Protein AF-A0A2S0HXR2-F1 (afdb_monomer_lite)

Radius of gyration: 31.87 Å; chains: 1; bounding box: 68×39×79 Å

Sequence (126 aa):
MEEQFKKEDRILKKLISEAGTEKLGSNFNMKLMEQIEQRASERIQYQPLISKKGWVLLSIIFILPTLLYFTIPVELNGLPFDLPWKSLGQMLPEFKISKVFMYGTIFLALFFLQIPLLKKYVEAKY

Structure (mmCIF, N/CA/C/O backbone):
data_AF-A0A2S0HXR2-F1
#
_entry.id   AF-A0A2S0HXR2-F1
#
loop_
_atom_site.group_PDB
_atom_site.id
_atom_site.type_symbol
_atom_site.label_atom_id
_atom_site.label_alt_id
_atom_site.label_comp_id
_atom_site.label_asym_id
_atom_site.label_entity_id
_atom_site.label_seq_id
_atom_site.pdbx_PDB_ins_code
_atom_site.Cartn_x
_atom_site.Cartn_y
_atom_site.Cartn_z
_atom_site.occupancy
_atom_site.B_iso_or_equiv
_atom_site.auth_seq_id
_atom_site.auth_comp_id
_atom_site.auth_asym_id
_atom_site.auth_atom_id
_atom_site.pdbx_PDB_model_num
ATOM 1 N N . MET A 1 1 ? -18.950 -29.807 39.705 1.00 57.66 1 MET A N 1
ATOM 2 C CA . MET A 1 1 ? -19.025 -28.468 39.079 1.00 57.66 1 MET A CA 1
ATOM 3 C C . MET A 1 1 ? -20.466 -27.970 38.943 1.00 57.66 1 MET A C 1
ATOM 5 O O . MET A 1 1 ? -20.697 -26.830 39.299 1.00 57.66 1 MET A O 1
ATOM 9 N N . GLU A 1 2 ? -21.454 -28.790 38.562 1.00 63.81 2 GLU A N 1
ATOM 10 C CA . GLU A 1 2 ? -22.879 -28.376 38.458 1.00 63.81 2 GLU A CA 1
ATOM 11 C C . GLU A 1 2 ? -23.532 -27.834 39.745 1.00 63.81 2 GLU A C 1
ATOM 13 O O . GLU A 1 2 ? -24.374 -26.942 39.689 1.00 63.81 2 GLU A O 1
ATOM 18 N N . GLU A 1 3 ? -23.150 -28.352 40.913 1.00 68.06 3 GLU A N 1
ATOM 19 C CA . GLU A 1 3 ? -23.721 -27.944 42.208 1.00 68.06 3 GLU A CA 1
ATOM 20 C C . GLU A 1 3 ? -23.394 -26.487 42.589 1.00 68.06 3 GLU A C 1
ATOM 22 O O . GLU A 1 3 ? -24.166 -25.845 43.300 1.00 68.06 3 GLU A O 1
ATOM 27 N N . GLN A 1 4 ? -22.259 -25.955 42.122 1.00 67.56 4 GLN A N 1
ATOM 28 C CA . GLN A 1 4 ? -21.845 -24.573 42.394 1.00 67.56 4 GLN A CA 1
ATOM 29 C C . GLN A 1 4 ? -22.633 -23.589 41.526 1.00 67.56 4 GLN A C 1
ATOM 31 O O . GLN A 1 4 ? -23.251 -22.677 42.073 1.00 67.56 4 GLN A O 1
ATOM 36 N N . PHE A 1 5 ? -22.765 -23.889 40.229 1.00 68.94 5 PHE A N 1
ATOM 37 C CA . PHE A 1 5 ? -23.603 -23.120 39.306 1.00 68.94 5 PHE A CA 1
ATOM 38 C C . PHE A 1 5 ? -25.046 -22.996 39.803 1.00 68.94 5 PHE A C 1
ATOM 40 O O . PHE A 1 5 ? -25.607 -21.906 39.818 1.00 68.94 5 PHE A O 1
ATOM 47 N N . LYS A 1 6 ? -25.644 -24.087 40.304 1.00 75.00 6 LYS A N 1
ATOM 48 C CA . LYS A 1 6 ? -27.014 -24.055 40.850 1.00 75.00 6 LYS A CA 1
ATOM 49 C C . LYS A 1 6 ? -27.160 -23.155 42.080 1.00 75.00 6 LYS A C 1
ATOM 51 O O . LYS A 1 6 ? -28.250 -22.634 42.321 1.00 75.00 6 LYS A O 1
ATOM 56 N N . LYS A 1 7 ? -26.110 -23.000 42.892 1.00 77.19 7 LYS A N 1
ATOM 57 C CA . LYS A 1 7 ? -26.130 -22.109 44.063 1.00 77.19 7 LYS A CA 1
ATOM 58 C C . LYS A 1 7 ? -26.016 -20.651 43.642 1.00 77.19 7 LYS A C 1
ATOM 60 O O . LYS A 1 7 ? -26.785 -19.832 44.136 1.00 77.19 7 LYS A O 1
ATOM 65 N N . GLU A 1 8 ? -25.122 -20.349 42.711 1.00 79.19 8 GLU A N 1
ATOM 66 C CA . GLU A 1 8 ? -24.944 -19.005 42.153 1.00 79.19 8 GLU A CA 1
ATOM 67 C C . GLU A 1 8 ? -26.218 -18.526 41.454 1.00 79.19 8 GLU A C 1
ATOM 69 O O . GLU A 1 8 ? -26.687 -17.420 41.712 1.00 79.19 8 GLU A O 1
ATOM 74 N N . ASP A 1 9 ? -26.852 -19.402 40.678 1.00 80.38 9 ASP A N 1
ATOM 75 C CA . ASP A 1 9 ? -28.080 -19.108 39.940 1.00 80.38 9 ASP A CA 1
ATOM 76 C C . ASP A 1 9 ? -29.269 -18.833 40.882 1.00 80.38 9 ASP A C 1
ATOM 78 O O . ASP A 1 9 ? -30.074 -17.926 40.669 1.00 80.38 9 ASP A O 1
ATOM 82 N N . ARG A 1 10 ? -29.342 -19.545 42.017 1.00 82.75 10 ARG A N 1
ATOM 83 C CA . ARG A 1 10 ? -30.333 -19.271 43.075 1.00 82.75 10 ARG A CA 1
ATOM 84 C C . ARG A 1 10 ? -30.100 -17.928 43.762 1.00 82.75 10 ARG A C 1
ATOM 86 O O . ARG A 1 10 ? -31.074 -17.251 44.090 1.00 82.75 10 ARG A O 1
ATOM 93 N N . ILE A 1 11 ? -28.842 -17.554 43.988 1.00 83.25 11 ILE A N 1
ATOM 94 C CA . ILE A 1 11 ? -28.475 -16.273 44.604 1.00 83.25 11 ILE A CA 1
ATOM 95 C C . ILE A 1 11 ? -28.809 -15.124 43.645 1.00 83.25 11 ILE A C 1
ATOM 97 O O . ILE A 1 11 ? -29.492 -14.186 44.047 1.00 83.25 11 ILE A O 1
ATOM 101 N N . LEU A 1 12 ? -28.434 -15.245 42.370 1.00 78.12 12 LEU A N 1
ATOM 102 C CA . LEU A 1 12 ? -28.790 -14.312 41.296 1.00 78.12 12 LEU A CA 1
ATOM 103 C C . LEU A 1 12 ? -30.302 -14.121 41.189 1.00 78.12 12 LEU A C 1
ATOM 105 O O . LEU A 1 12 ? -30.791 -12.993 41.207 1.00 78.12 12 LEU A O 1
ATOM 109 N N . LYS A 1 13 ? -31.062 -15.217 41.155 1.00 78.88 13 LYS A N 1
ATOM 110 C CA . LYS A 1 13 ? -32.523 -15.163 41.057 1.00 78.88 13 LYS A CA 1
ATOM 111 C C . LYS A 1 13 ? -33.162 -14.476 42.265 1.00 78.88 13 LYS A C 1
ATOM 113 O O . LYS A 1 13 ? -34.141 -13.752 42.097 1.00 78.88 13 LYS A O 1
ATOM 118 N N . LYS A 1 14 ? -32.598 -14.671 43.463 1.00 79.06 14 LYS A N 1
ATOM 119 C CA . LYS A 1 14 ? -33.062 -14.017 44.691 1.00 79.06 14 LYS A CA 1
ATOM 120 C C . LYS A 1 14 ? -32.760 -12.517 44.679 1.00 79.06 14 LYS A C 1
ATOM 122 O O . LYS A 1 14 ? -33.666 -11.734 44.939 1.00 79.06 14 LYS A O 1
ATOM 127 N N . LEU A 1 15 ? -31.550 -12.128 44.276 1.00 77.31 15 LEU A N 1
ATOM 128 C CA . LEU A 1 15 ? -31.139 -10.727 44.139 1.00 77.31 15 LEU A CA 1
ATOM 129 C C . LEU A 1 15 ? -31.986 -9.976 43.103 1.00 77.31 15 LEU A C 1
ATOM 131 O O . LEU A 1 15 ? -32.428 -8.864 43.367 1.00 77.31 15 LEU A O 1
ATOM 135 N N . ILE A 1 16 ? -32.280 -10.602 41.960 1.00 74.31 16 ILE A N 1
ATOM 136 C CA . ILE A 1 16 ? -33.157 -10.030 40.925 1.00 74.31 16 ILE A CA 1
ATOM 137 C C . ILE A 1 16 ? -34.598 -9.891 41.442 1.00 74.31 16 ILE A C 1
ATOM 139 O O . ILE A 1 16 ? -35.274 -8.913 41.132 1.00 74.31 16 ILE A O 1
ATOM 143 N N . SER A 1 17 ? -35.074 -10.847 42.248 1.00 69.88 17 SER A N 1
ATOM 144 C CA . SER A 1 17 ? -36.414 -10.777 42.843 1.00 69.88 17 SER A CA 1
ATOM 145 C C . SER A 1 17 ? -36.533 -9.752 43.978 1.00 69.88 17 SER A C 1
ATOM 147 O O . SER A 1 17 ? -37.581 -9.127 44.106 1.00 69.88 17 SER A O 1
ATOM 149 N N . GLU A 1 18 ? -35.473 -9.556 44.772 1.00 69.56 18 GLU A N 1
ATOM 150 C CA . GLU A 1 18 ? -35.407 -8.571 45.866 1.00 69.56 18 GLU A CA 1
ATOM 151 C C . GLU A 1 18 ? -35.196 -7.146 45.351 1.00 69.56 18 GLU A C 1
ATOM 153 O O . GLU A 1 18 ? -35.731 -6.209 45.937 1.00 69.56 18 GLU A O 1
ATOM 158 N N . ALA A 1 19 ? -34.479 -6.974 44.235 1.00 65.62 19 ALA A N 1
ATOM 159 C CA . ALA A 1 19 ? -34.311 -5.673 43.592 1.00 65.62 19 ALA A CA 1
ATOM 160 C C . ALA A 1 19 ? -35.643 -5.092 43.086 1.00 65.62 19 ALA A C 1
ATOM 162 O O . ALA A 1 19 ? -35.760 -3.879 42.928 1.00 65.62 19 ALA A O 1
ATOM 163 N N . GLY A 1 20 ? -36.653 -5.945 42.865 1.00 58.78 20 GLY A N 1
ATOM 164 C CA . GLY A 1 20 ? -37.908 -5.559 42.237 1.00 58.78 20 GLY A CA 1
ATOM 165 C C . GLY A 1 20 ? -37.690 -5.063 40.805 1.00 58.78 20 GLY A C 1
ATOM 166 O O . GLY A 1 20 ? -36.624 -4.600 40.408 1.00 58.78 20 GLY A O 1
ATOM 167 N N . THR A 1 21 ? -38.720 -5.142 39.970 1.00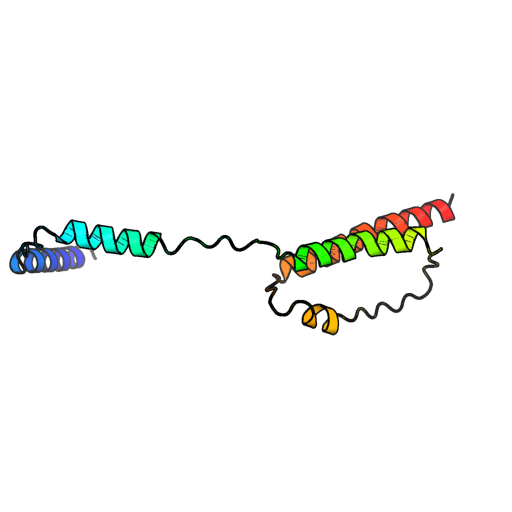 60.84 21 THR A N 1
ATOM 168 C CA . THR A 1 21 ? -38.713 -4.360 38.733 1.00 60.84 21 THR A CA 1
ATOM 169 C C . THR A 1 21 ? -38.871 -2.902 39.131 1.00 60.84 21 THR A C 1
ATOM 171 O O . THR A 1 21 ? -40.003 -2.440 39.315 1.00 60.84 21 THR A O 1
ATOM 174 N N . GLU A 1 22 ? -37.761 -2.176 39.294 1.00 57.28 22 GLU A N 1
ATOM 175 C CA . GLU A 1 22 ? -37.807 -0.720 39.225 1.00 57.28 22 GLU A CA 1
ATOM 176 C C . GLU A 1 22 ? -38.625 -0.382 37.980 1.00 57.28 22 GLU A C 1
ATOM 178 O O . GLU A 1 22 ? -38.321 -0.842 36.875 1.00 57.28 22 GLU A O 1
ATOM 183 N N . LYS A 1 23 ? -39.745 0.324 38.174 1.00 56.88 23 LYS A N 1
ATOM 184 C CA . LYS A 1 23 ? -40.577 0.792 37.069 1.00 56.88 23 LYS A CA 1
ATOM 185 C C . LYS A 1 23 ? -39.724 1.764 36.272 1.00 56.88 23 LYS A C 1
ATOM 187 O O . LYS A 1 23 ? -39.707 2.961 36.551 1.00 56.88 23 LYS A O 1
ATOM 192 N N . LEU A 1 24 ? -39.004 1.225 35.295 1.00 61.69 24 LEU A N 1
ATOM 193 C CA . LEU A 1 24 ? -38.342 1.974 34.248 1.00 61.69 24 LEU A CA 1
ATOM 194 C C . LEU A 1 24 ? -39.387 2.952 33.723 1.00 61.69 24 LEU A C 1
ATOM 196 O O . LEU A 1 24 ? -40.459 2.543 33.272 1.00 61.69 24 LEU A O 1
ATOM 200 N N . GLY A 1 25 ? -39.128 4.247 33.923 1.00 69.44 25 GLY A N 1
ATOM 201 C CA . GLY A 1 25 ? -40.097 5.285 33.594 1.00 69.44 25 GLY A CA 1
ATOM 202 C C . GLY A 1 25 ? -40.568 5.123 32.150 1.00 69.44 25 GLY A C 1
ATOM 203 O O . GLY A 1 25 ? -39.806 4.658 31.305 1.00 69.44 25 GLY A O 1
ATOM 204 N N . SER A 1 26 ? -41.802 5.538 31.851 1.00 69.94 26 SER A N 1
ATOM 205 C CA . SER A 1 26 ? -42.448 5.387 30.530 1.00 69.94 26 SER A CA 1
ATOM 206 C C . SER A 1 26 ? -41.578 5.808 29.329 1.00 69.94 26 SER A C 1
ATOM 208 O O . SER A 1 26 ? -41.819 5.376 28.207 1.00 69.94 26 SER A O 1
ATOM 210 N N . ASN A 1 27 ? -40.556 6.634 29.566 1.00 72.44 27 ASN A N 1
ATOM 211 C CA . ASN A 1 27 ? -39.657 7.202 28.566 1.00 72.44 27 ASN A CA 1
ATOM 212 C C . ASN A 1 27 ? -38.305 6.474 28.449 1.00 72.44 27 ASN A C 1
ATOM 214 O O . ASN A 1 27 ? -37.426 6.947 27.734 1.00 72.44 27 ASN A O 1
ATOM 218 N N . PHE A 1 28 ? -38.096 5.355 29.149 1.00 76.56 28 PHE A N 1
ATOM 219 C CA . PHE A 1 28 ? -36.832 4.613 29.119 1.00 76.56 28 PHE A CA 1
ATOM 220 C C . PHE A 1 28 ? -36.514 4.087 27.720 1.00 76.56 28 PHE A C 1
ATOM 222 O O . PHE A 1 28 ? -35.429 4.342 27.213 1.00 76.56 28 PHE A O 1
ATOM 229 N N . ASN A 1 29 ? -37.486 3.442 27.068 1.00 80.50 29 ASN A N 1
ATOM 230 C CA . ASN A 1 29 ? -37.320 2.936 25.704 1.00 80.50 29 ASN A CA 1
ATOM 231 C C . ASN A 1 29 ? -37.029 4.067 24.710 1.00 80.50 29 ASN A C 1
ATOM 233 O O . ASN A 1 29 ? -36.188 3.908 23.836 1.00 80.50 29 ASN A O 1
ATOM 237 N N . MET A 1 30 ? -37.671 5.226 24.889 1.00 80.38 30 MET A N 1
ATOM 238 C CA . MET A 1 30 ? -37.428 6.406 24.057 1.00 80.38 30 MET A CA 1
ATOM 239 C C . MET A 1 30 ? -35.998 6.933 24.234 1.00 80.38 30 MET A C 1
ATOM 241 O O . MET A 1 30 ? -35.303 7.131 23.246 1.00 80.38 30 MET A O 1
ATOM 245 N N . LYS A 1 31 ? -35.522 7.066 25.480 1.00 81.56 31 LYS A N 1
ATOM 246 C CA . LYS A 1 31 ? -34.139 7.482 25.777 1.00 81.56 31 LYS A CA 1
ATOM 247 C C . LYS A 1 31 ? -33.099 6.478 25.279 1.00 81.56 31 LYS A C 1
ATOM 249 O O . LYS A 1 31 ? -32.036 6.880 24.820 1.00 81.56 31 LYS A O 1
ATOM 254 N N . LEU A 1 32 ? -33.397 5.183 25.367 1.00 83.06 32 LEU A N 1
ATOM 255 C CA . LEU A 1 32 ? -32.538 4.124 24.840 1.00 83.06 32 LEU A CA 1
ATOM 256 C C . LEU A 1 32 ? -32.443 4.200 23.322 1.00 83.06 32 LEU A C 1
ATOM 258 O O . LEU A 1 32 ? -31.341 4.154 22.786 1.00 83.06 32 LEU A O 1
ATOM 262 N N . MET A 1 33 ? -33.579 4.350 22.642 1.00 82.19 33 MET A N 1
ATOM 263 C CA . MET A 1 33 ? -33.604 4.439 21.188 1.00 82.19 33 MET A CA 1
ATOM 264 C C . MET A 1 33 ? -32.888 5.700 20.699 1.00 82.19 33 MET A C 1
ATOM 266 O O . MET A 1 33 ? -32.086 5.615 19.778 1.00 82.19 33 MET A O 1
ATOM 270 N N . GLU A 1 34 ? -33.071 6.830 21.386 1.00 82.69 34 GLU A N 1
ATOM 271 C CA . GLU A 1 34 ? -32.365 8.083 21.106 1.00 82.69 34 GLU A CA 1
ATOM 272 C C . GLU A 1 34 ? -30.842 7.937 21.283 1.00 82.69 34 GLU A C 1
ATOM 274 O O . GLU A 1 34 ? -30.070 8.361 20.426 1.00 82.69 34 GLU A O 1
ATOM 279 N N . GLN A 1 35 ? -30.384 7.267 22.346 1.00 81.31 35 GLN A N 1
ATOM 280 C CA . GLN A 1 35 ? -28.957 6.989 22.552 1.00 81.31 35 GLN A CA 1
ATOM 281 C C . GLN A 1 35 ? -28.384 6.008 21.523 1.00 81.31 35 GLN A C 1
ATOM 283 O O . GLN A 1 35 ? -27.235 6.161 21.098 1.00 81.31 35 GLN A O 1
ATOM 288 N N . ILE A 1 36 ? -29.158 4.998 21.123 1.00 80.75 36 ILE A N 1
ATOM 289 C CA . ILE A 1 36 ? -28.758 4.037 20.091 1.00 80.75 36 ILE A CA 1
ATOM 290 C C . ILE A 1 36 ? -28.663 4.737 18.736 1.00 80.75 36 ILE A C 1
ATOM 292 O O . ILE A 1 36 ? -27.697 4.514 18.016 1.00 80.75 36 ILE A O 1
ATOM 296 N N . GLU A 1 37 ? -29.608 5.610 18.399 1.00 78.75 37 GLU A N 1
ATOM 297 C CA . GLU A 1 37 ? -29.646 6.332 17.126 1.00 78.75 37 GLU A CA 1
ATOM 298 C C . GLU A 1 37 ? -28.549 7.404 17.032 1.00 78.75 37 GLU A C 1
ATOM 300 O O . GLU A 1 37 ? -27.909 7.549 15.987 1.00 78.75 37 GLU A O 1
ATOM 305 N N . GLN A 1 38 ? -28.239 8.083 18.142 1.00 74.38 38 GLN A N 1
ATOM 306 C CA . GLN A 1 38 ? -27.086 8.985 18.240 1.00 74.38 38 GLN A CA 1
ATOM 307 C C . GLN A 1 38 ? -25.757 8.240 18.051 1.00 74.38 38 GLN A C 1
ATOM 309 O O . GLN A 1 38 ? -24.880 8.736 17.345 1.00 74.38 38 GLN A O 1
ATOM 314 N N . ARG A 1 39 ? -25.615 7.028 18.606 1.00 69.00 39 ARG A N 1
ATOM 315 C CA . ARG A 1 39 ? -24.425 6.184 18.392 1.00 69.00 39 ARG A CA 1
ATOM 316 C C . ARG A 1 39 ? -24.387 5.530 17.013 1.00 69.00 39 ARG A C 1
ATOM 318 O O . ARG A 1 39 ? -23.314 5.389 16.445 1.00 69.00 39 ARG A O 1
ATOM 325 N N . ALA A 1 40 ? -25.530 5.159 16.442 1.00 64.69 40 ALA A N 1
ATOM 326 C CA . ALA A 1 40 ? -25.616 4.626 15.082 1.00 64.69 40 ALA A CA 1
ATOM 327 C C . ALA A 1 40 ? -25.330 5.706 14.022 1.00 64.69 40 ALA A C 1
ATOM 329 O O . ALA A 1 40 ? -24.864 5.399 12.924 1.00 64.69 40 ALA A O 1
ATOM 330 N N . SER A 1 41 ? -25.570 6.975 14.369 1.00 58.97 41 SER A N 1
ATOM 331 C CA . SER A 1 41 ? -25.215 8.146 13.563 1.00 58.97 41 SER A CA 1
ATOM 332 C C . SER A 1 41 ? -23.729 8.496 13.597 1.00 58.97 41 SER A C 1
ATOM 334 O O . SER A 1 41 ? -23.305 9.322 12.781 1.00 58.97 41 SER A O 1
ATOM 336 N N . GLU A 1 42 ? -22.913 7.843 14.438 1.00 60.19 42 GLU A N 1
ATOM 337 C CA . GLU A 1 42 ? -21.469 7.733 14.204 1.00 60.19 42 GLU A CA 1
ATOM 338 C C . GLU A 1 42 ? -21.270 6.876 12.950 1.00 60.19 42 GLU A C 1
ATOM 340 O O . GLU A 1 42 ? -20.962 5.685 12.985 1.00 60.19 42 GLU A O 1
ATOM 345 N N . ARG A 1 43 ? -21.556 7.503 11.803 1.00 58.31 43 ARG A N 1
ATOM 346 C CA . ARG A 1 43 ? -21.459 6.931 10.471 1.00 58.31 43 ARG A CA 1
ATOM 347 C C . ARG A 1 43 ? -20.134 6.207 10.384 1.00 58.31 43 ARG A C 1
ATOM 349 O O . ARG A 1 43 ? -19.087 6.824 10.577 1.00 58.31 43 ARG A O 1
ATOM 356 N N . ILE A 1 44 ? -20.202 4.936 10.008 1.00 62.69 44 ILE A N 1
ATOM 357 C CA . ILE A 1 44 ? -19.078 4.180 9.470 1.00 62.69 44 ILE A CA 1
ATOM 358 C C . ILE A 1 44 ? -18.488 5.045 8.352 1.00 62.69 44 ILE A C 1
ATOM 360 O O . ILE A 1 44 ? -19.018 5.102 7.240 1.00 62.69 44 ILE A O 1
ATOM 364 N N . GLN A 1 45 ? -17.453 5.821 8.673 1.00 67.88 45 GLN A N 1
ATOM 365 C CA . GLN A 1 45 ? -16.815 6.674 7.692 1.00 67.88 45 GLN A CA 1
ATOM 366 C C . GLN A 1 45 ? -16.096 5.741 6.735 1.00 67.88 45 GLN A C 1
ATOM 368 O O . GLN A 1 45 ? -15.172 5.029 7.124 1.00 67.88 45 GLN A O 1
ATOM 373 N N . TYR A 1 46 ? -16.559 5.721 5.487 1.00 60.59 46 TYR A N 1
ATOM 374 C CA . TYR A 1 46 ? -15.905 4.976 4.428 1.00 60.59 46 TYR A CA 1
ATOM 375 C C . TYR A 1 46 ? -14.479 5.512 4.267 1.00 60.59 46 TYR A C 1
ATOM 377 O O . TYR A 1 46 ? -14.258 6.565 3.666 1.00 60.59 46 TYR A O 1
ATOM 385 N N . GLN A 1 47 ? -13.508 4.797 4.834 1.00 68.12 47 GLN A N 1
ATOM 386 C CA . GLN A 1 47 ? -12.103 5.034 4.556 1.00 68.12 47 GLN A CA 1
ATOM 387 C C . GLN A 1 47 ? -11.757 4.292 3.266 1.00 68.12 47 GLN A C 1
ATOM 389 O O . GLN A 1 47 ? -11.865 3.063 3.220 1.00 68.12 47 GLN A O 1
ATOM 394 N N . PRO A 1 48 ? -11.365 5.004 2.197 1.00 71.69 48 PRO A N 1
ATOM 395 C CA . PRO A 1 48 ? -10.956 4.344 0.972 1.00 71.69 48 PRO A CA 1
ATOM 396 C C . PRO A 1 48 ? -9.727 3.474 1.256 1.00 71.69 48 PRO A C 1
ATOM 398 O O . PRO A 1 48 ? -8.733 3.952 1.802 1.00 71.69 48 PRO A O 1
ATOM 401 N N . LEU A 1 49 ? -9.795 2.203 0.846 1.00 66.38 49 LEU A N 1
ATOM 402 C CA . LEU A 1 49 ? -8.743 1.201 1.064 1.00 66.38 49 LEU A CA 1
ATOM 403 C C . LEU A 1 49 ? -7.386 1.641 0.482 1.00 66.38 49 LEU A C 1
ATOM 405 O O . LEU A 1 49 ? -6.327 1.277 0.985 1.00 66.38 49 LEU A O 1
ATOM 409 N N . ILE A 1 50 ? -7.429 2.462 -0.571 1.00 70.56 50 ILE A N 1
ATOM 410 C CA . ILE A 1 50 ? -6.273 3.104 -1.191 1.00 70.56 50 ILE A CA 1
ATOM 411 C C . ILE A 1 50 ? -6.582 4.601 -1.286 1.00 70.56 50 ILE A C 1
ATOM 413 O O . ILE A 1 50 ? -7.565 5.002 -1.911 1.00 70.56 50 ILE A O 1
ATOM 417 N N . SER A 1 51 ? -5.747 5.446 -0.676 1.00 77.62 51 SER A N 1
ATOM 418 C CA . SER A 1 51 ? -5.895 6.897 -0.801 1.00 77.62 51 SER A CA 1
ATOM 419 C C . SER A 1 51 ? -5.647 7.339 -2.239 1.00 77.62 51 SER A C 1
ATOM 421 O O . SER A 1 51 ? -4.948 6.676 -3.005 1.00 77.62 51 SER A O 1
ATOM 423 N N . LYS A 1 52 ? -6.140 8.528 -2.597 1.00 75.44 52 LYS A N 1
ATOM 424 C CA . LYS A 1 52 ? -5.859 9.146 -3.903 1.00 75.44 52 LYS A CA 1
ATOM 425 C C . LYS A 1 52 ? -4.351 9.205 -4.212 1.00 75.44 52 LYS A C 1
ATOM 427 O O . LYS A 1 52 ? -3.957 9.020 -5.355 1.00 75.44 52 LYS A O 1
ATOM 432 N N . LYS A 1 53 ? -3.507 9.380 -3.184 1.00 76.94 53 LYS A N 1
ATOM 433 C CA . LYS A 1 53 ? -2.038 9.356 -3.299 1.00 76.94 53 LYS A CA 1
ATOM 434 C C . LYS A 1 53 ? -1.499 7.958 -3.640 1.00 76.94 53 LYS A C 1
ATOM 436 O O . LYS A 1 53 ? -0.595 7.843 -4.460 1.00 76.94 53 LYS A O 1
ATOM 441 N N . GLY A 1 54 ? -2.080 6.902 -3.066 1.00 78.50 54 GLY A N 1
ATOM 442 C CA . GLY A 1 54 ? -1.720 5.513 -3.375 1.00 78.50 54 GLY A CA 1
ATOM 443 C C . GLY A 1 54 ? -2.005 5.131 -4.830 1.00 78.50 54 GLY A C 1
ATOM 444 O O . GLY A 1 54 ? -1.191 4.461 -5.458 1.00 78.50 54 GLY A O 1
ATOM 445 N N . TRP A 1 55 ? -3.103 5.634 -5.400 1.00 83.31 55 TRP A N 1
ATOM 446 C CA . TRP A 1 55 ? -3.415 5.452 -6.823 1.00 83.31 55 TRP A CA 1
ATOM 447 C C . TRP A 1 55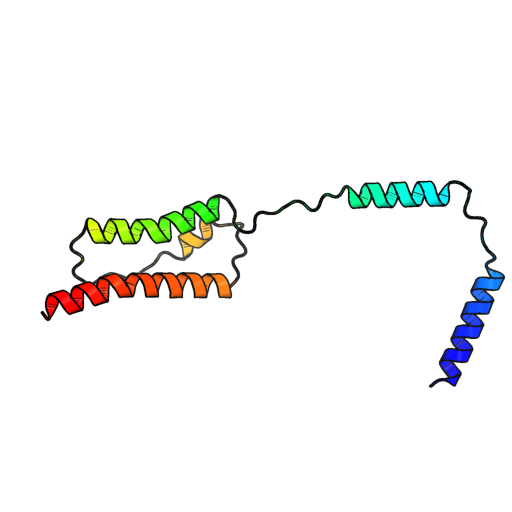 ? -2.408 6.137 -7.751 1.00 83.31 55 TRP A C 1
ATOM 449 O O . TRP A 1 55 ? -1.996 5.546 -8.747 1.00 83.31 55 TRP A O 1
ATOM 459 N N . VAL A 1 56 ? -1.969 7.352 -7.411 1.00 80.94 56 VAL A N 1
ATOM 460 C CA . VAL A 1 56 ? -0.930 8.061 -8.176 1.00 80.94 56 VAL A CA 1
ATOM 461 C C . VAL A 1 56 ? 0.394 7.295 -8.131 1.00 80.94 56 VAL A C 1
ATOM 463 O O . VAL A 1 56 ? 1.027 7.116 -9.168 1.00 80.94 56 VAL A O 1
ATOM 466 N N . LEU A 1 57 ? 0.784 6.780 -6.962 1.00 79.81 57 LEU A N 1
ATOM 467 C CA . LEU A 1 57 ? 2.008 5.991 -6.813 1.00 79.81 57 LEU A CA 1
ATOM 468 C C . LEU A 1 57 ? 1.963 4.685 -7.620 1.00 79.81 57 LEU A C 1
ATOM 470 O O . LEU A 1 57 ? 2.930 4.364 -8.307 1.00 79.81 57 LEU A O 1
ATOM 474 N N . LEU A 1 58 ? 0.842 3.955 -7.566 1.00 79.56 58 LEU A N 1
ATOM 475 C CA . LEU A 1 58 ? 0.636 2.754 -8.380 1.00 79.56 58 LEU A CA 1
ATOM 476 C C . LEU A 1 58 ? 0.773 3.083 -9.866 1.00 79.56 58 LEU A C 1
ATOM 478 O O . LEU A 1 58 ? 1.517 2.419 -10.579 1.00 79.56 58 LEU A O 1
ATOM 482 N N . SER A 1 59 ? 0.126 4.156 -10.316 1.00 80.19 59 SER A N 1
ATOM 483 C CA . SER A 1 59 ? 0.214 4.610 -11.703 1.00 80.19 59 SER A CA 1
ATOM 484 C C . SER A 1 59 ? 1.663 4.895 -12.121 1.00 80.19 59 SER A C 1
ATOM 486 O O . SER A 1 59 ? 2.117 4.412 -13.155 1.00 80.19 59 SER A O 1
ATOM 488 N N . ILE A 1 60 ? 2.437 5.583 -11.277 1.00 82.25 60 ILE A N 1
ATOM 489 C CA . ILE A 1 60 ? 3.858 5.866 -11.530 1.00 82.25 60 ILE A CA 1
ATOM 490 C C . ILE A 1 60 ? 4.678 4.572 -11.618 1.00 82.25 60 ILE A C 1
ATOM 492 O O . ILE A 1 60 ? 5.458 4.415 -12.553 1.00 82.25 60 ILE A O 1
ATOM 496 N N . ILE A 1 61 ? 4.480 3.624 -10.699 1.00 78.62 61 ILE A N 1
ATOM 497 C CA . ILE A 1 61 ? 5.211 2.345 -10.682 1.00 78.62 61 ILE A CA 1
ATOM 498 C C . ILE A 1 61 ? 4.975 1.526 -11.954 1.00 78.62 61 ILE A C 1
ATOM 500 O O . ILE A 1 61 ? 5.898 0.866 -12.417 1.00 78.62 61 ILE A O 1
ATOM 504 N N . PHE A 1 62 ? 3.774 1.565 -12.531 1.00 76.81 62 PHE A N 1
ATOM 505 C CA . PHE A 1 62 ? 3.458 0.786 -13.732 1.00 76.81 62 PHE A CA 1
ATOM 506 C C . PHE A 1 62 ? 3.777 1.525 -15.039 1.00 76.81 62 PHE A C 1
ATOM 508 O O . PHE A 1 62 ? 4.278 0.926 -15.992 1.00 76.81 62 PHE A O 1
ATOM 515 N N . ILE A 1 63 ? 3.510 2.829 -15.105 1.00 81.06 63 ILE A N 1
ATOM 516 C CA . ILE A 1 63 ? 3.653 3.607 -16.343 1.00 81.06 63 ILE A CA 1
ATOM 517 C C . ILE A 1 63 ? 5.114 3.973 -16.598 1.00 81.06 63 ILE A C 1
ATOM 519 O O . ILE A 1 63 ? 5.575 3.890 -17.735 1.00 81.06 63 ILE A O 1
ATOM 523 N N . LEU A 1 64 ? 5.860 4.349 -15.558 1.00 77.69 64 LEU A N 1
ATOM 524 C CA . LEU A 1 64 ? 7.210 4.894 -15.701 1.00 77.69 64 LEU A CA 1
ATOM 525 C C . LEU A 1 64 ? 8.218 3.872 -16.268 1.00 77.69 64 LEU A C 1
ATOM 527 O O . LEU A 1 64 ? 8.937 4.237 -17.196 1.00 77.69 64 LEU A O 1
ATOM 531 N N . PRO A 1 65 ? 8.234 2.589 -15.846 1.00 70.44 65 PRO A N 1
ATOM 532 C CA . PRO A 1 65 ? 9.099 1.576 -16.458 1.00 70.44 65 PRO A CA 1
ATOM 533 C C . PRO A 1 65 ? 8.695 1.252 -17.897 1.00 70.44 65 PRO A C 1
ATOM 535 O O . PRO A 1 65 ? 9.555 1.049 -18.751 1.00 70.44 65 PRO A O 1
ATOM 538 N N . THR A 1 66 ? 7.388 1.237 -18.175 1.00 71.62 66 THR A N 1
ATOM 539 C CA . THR A 1 66 ? 6.856 0.975 -19.518 1.00 71.62 66 THR A CA 1
ATOM 540 C C . THR A 1 66 ? 7.285 2.075 -20.487 1.00 71.62 66 THR A C 1
ATOM 542 O O . THR A 1 66 ? 7.769 1.790 -21.579 1.00 71.62 66 THR A O 1
ATOM 545 N N . LEU A 1 67 ? 7.187 3.339 -20.069 1.00 74.62 67 LEU A N 1
ATOM 546 C CA . LEU A 1 67 ? 7.620 4.485 -20.865 1.00 74.62 67 LEU A CA 1
ATOM 547 C C . LEU A 1 67 ? 9.144 4.492 -21.077 1.00 74.62 67 LEU A C 1
ATOM 549 O O . LEU A 1 67 ? 9.618 4.766 -22.180 1.00 74.62 67 LEU A O 1
ATOM 553 N N . LEU A 1 68 ? 9.911 4.142 -20.039 1.00 71.12 68 LEU A N 1
ATOM 554 C CA . LEU A 1 68 ? 11.372 4.060 -20.104 1.00 71.12 68 LEU A 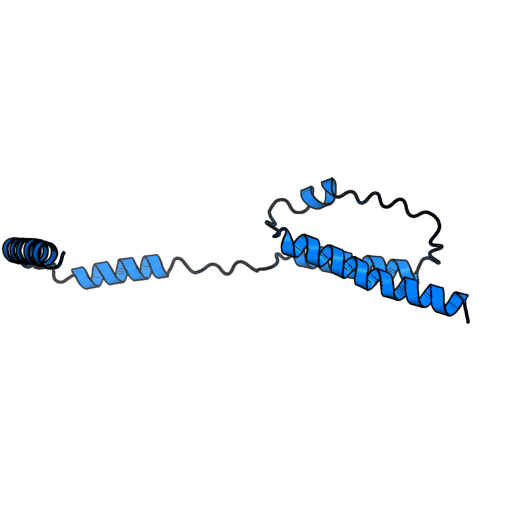CA 1
ATOM 555 C C . LEU A 1 68 ? 11.841 2.964 -21.076 1.00 71.12 68 LEU A C 1
ATOM 557 O O . LEU A 1 68 ? 12.794 3.169 -21.822 1.00 71.12 68 LEU A O 1
ATOM 561 N N . TYR A 1 69 ? 11.133 1.832 -21.121 1.00 67.12 69 TYR A N 1
ATOM 562 C CA . TYR A 1 69 ? 11.417 0.735 -22.049 1.00 67.12 69 TYR A CA 1
ATOM 563 C C . TYR A 1 69 ? 11.252 1.135 -23.523 1.00 67.12 69 TYR A C 1
ATOM 565 O O . TYR A 1 69 ? 12.037 0.699 -24.361 1.00 67.12 69 TYR A O 1
ATOM 573 N N . PHE A 1 70 ? 10.264 1.975 -23.849 1.00 67.31 70 PHE A N 1
ATOM 574 C CA . PHE A 1 70 ? 10.047 2.440 -25.225 1.00 67.31 70 PHE A CA 1
ATOM 575 C C . PHE A 1 70 ? 10.996 3.562 -25.657 1.00 67.31 70 PHE A C 1
ATOM 577 O O . PHE A 1 70 ? 11.225 3.736 -26.851 1.00 67.31 70 PHE A O 1
ATOM 584 N N . THR A 1 71 ? 11.522 4.339 -24.710 1.00 67.62 71 THR A N 1
ATOM 585 C CA . THR A 1 71 ? 12.312 5.546 -25.003 1.00 67.62 71 THR A CA 1
ATOM 586 C C . THR A 1 71 ? 13.820 5.328 -24.933 1.00 67.62 71 THR A C 1
ATOM 588 O O . THR A 1 71 ? 14.558 6.051 -25.600 1.00 67.62 71 THR A O 1
ATOM 591 N N . ILE A 1 72 ? 14.293 4.339 -24.169 1.00 63.97 72 ILE A N 1
ATOM 592 C CA . ILE A 1 72 ? 15.723 4.081 -23.985 1.00 63.97 72 ILE A CA 1
ATOM 593 C C . ILE A 1 72 ? 16.065 2.676 -24.502 1.00 63.97 72 ILE A C 1
ATOM 595 O O . ILE A 1 72 ? 15.489 1.694 -24.021 1.00 63.97 72 ILE A O 1
ATOM 599 N N . PRO A 1 73 ? 17.044 2.519 -25.415 1.00 59.41 73 PRO A N 1
ATOM 600 C CA . PRO A 1 73 ? 17.644 1.221 -25.688 1.00 59.41 73 PRO A CA 1
ATOM 601 C C . PRO A 1 73 ? 18.441 0.795 -24.447 1.00 59.41 73 PRO A C 1
ATOM 603 O O . PRO A 1 73 ? 19.624 1.077 -24.313 1.00 59.41 73 PRO A O 1
ATOM 606 N N . VAL A 1 74 ? 17.761 0.169 -23.482 1.00 57.12 74 VAL A N 1
ATOM 607 C CA . VAL A 1 74 ? 18.378 -0.288 -22.229 1.00 57.12 74 VAL A CA 1
ATOM 608 C C . VAL A 1 74 ? 19.394 -1.387 -22.541 1.00 57.12 74 VAL A C 1
ATOM 610 O O . VAL A 1 74 ? 19.014 -2.539 -22.768 1.00 57.12 74 VAL A O 1
ATOM 613 N N . GLU A 1 75 ? 20.676 -1.046 -22.566 1.00 54.81 75 GLU A N 1
ATOM 614 C CA . GLU A 1 75 ? 21.736 -2.023 -22.353 1.00 54.81 75 GLU A CA 1
ATOM 615 C C . GLU A 1 75 ? 21.776 -2.350 -20.859 1.00 54.81 75 GLU A C 1
ATOM 617 O O . GLU A 1 75 ? 21.879 -1.466 -20.011 1.00 54.81 75 GLU A O 1
ATOM 622 N N . LEU A 1 76 ? 21.634 -3.632 -20.524 1.00 54.38 76 LEU A N 1
ATOM 623 C CA . LEU A 1 76 ? 21.490 -4.111 -19.145 1.00 54.38 76 LEU A CA 1
ATOM 624 C C . LEU A 1 76 ? 22.781 -4.064 -18.313 1.00 54.38 76 LEU A C 1
ATOM 626 O O . LEU A 1 76 ? 22.814 -4.549 -17.181 1.00 54.38 76 L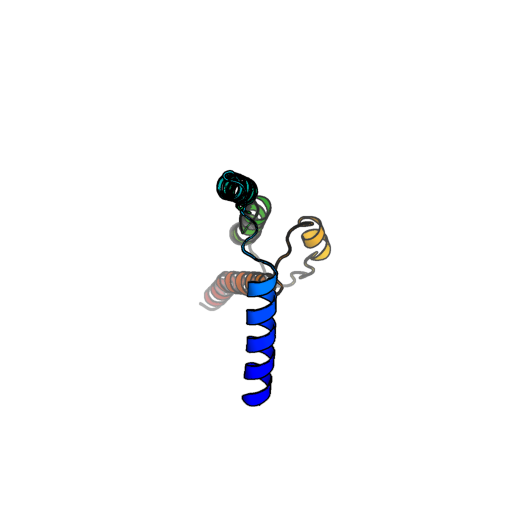EU A O 1
ATOM 630 N N . ASN A 1 77 ? 23.852 -3.512 -18.871 1.00 43.66 77 ASN A N 1
ATOM 631 C CA . ASN A 1 77 ? 25.182 -3.568 -18.294 1.00 43.66 77 ASN A CA 1
ATOM 632 C C . ASN A 1 77 ? 25.393 -2.377 -17.353 1.00 43.66 77 ASN A C 1
ATOM 634 O O . ASN A 1 77 ? 26.044 -1.400 -17.705 1.00 43.66 77 ASN A O 1
ATOM 638 N N . GLY A 1 78 ? 24.836 -2.470 -16.143 1.00 49.38 78 GLY A N 1
ATOM 639 C CA . GLY A 1 78 ? 25.224 -1.599 -15.029 1.00 49.38 78 GLY A CA 1
ATOM 640 C C . GLY A 1 78 ? 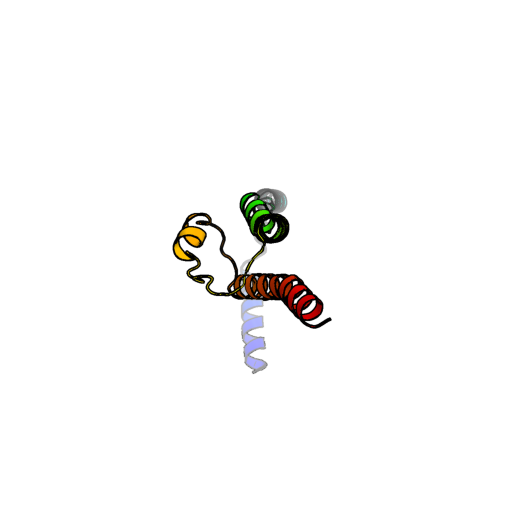24.152 -0.636 -14.533 1.00 49.38 78 GLY A C 1
ATOM 641 O O . GLY A 1 78 ? 24.432 0.543 -14.356 1.00 49.38 78 GLY A O 1
ATOM 642 N N . LEU A 1 79 ? 22.941 -1.123 -14.248 1.00 54.47 79 LEU A N 1
ATOM 643 C CA . LEU A 1 79 ? 22.008 -0.354 -13.422 1.00 54.47 79 LEU A CA 1
ATOM 644 C C . LEU A 1 79 ? 22.505 -0.346 -11.962 1.00 54.47 79 LEU A C 1
ATOM 646 O O . LEU A 1 79 ? 22.519 -1.410 -11.336 1.00 54.47 79 LEU A O 1
ATOM 650 N N . PRO A 1 80 ? 22.876 0.812 -11.380 1.00 50.72 80 PRO A N 1
ATOM 651 C CA . PRO A 1 80 ? 23.038 0.920 -9.940 1.00 50.72 80 PRO A CA 1
ATOM 652 C C . PRO A 1 80 ? 21.644 0.801 -9.321 1.00 50.72 80 PRO A C 1
ATOM 654 O O . PRO A 1 80 ? 20.834 1.725 -9.376 1.00 50.72 80 PRO A O 1
ATOM 657 N N . PHE A 1 81 ? 21.333 -0.373 -8.777 1.00 56.06 81 PHE A N 1
ATOM 658 C CA . PHE A 1 81 ? 20.044 -0.674 -8.152 1.00 56.06 81 PHE A CA 1
ATOM 659 C C . PHE A 1 81 ? 19.948 -0.057 -6.747 1.00 56.06 81 PHE A C 1
ATOM 661 O O . PHE A 1 81 ? 19.569 -0.723 -5.787 1.00 56.06 81 PHE A O 1
ATOM 668 N N . ASP A 1 82 ? 20.328 1.212 -6.610 1.00 56.19 82 ASP A N 1
ATOM 669 C CA . ASP A 1 82 ? 20.210 1.949 -5.357 1.00 56.19 82 ASP A CA 1
ATOM 670 C C . ASP A 1 82 ? 18.871 2.695 -5.361 1.00 56.19 82 ASP A C 1
ATOM 672 O O . ASP A 1 82 ? 18.751 3.860 -5.741 1.00 56.19 82 ASP A O 1
ATOM 676 N N . LEU A 1 83 ? 17.807 1.953 -5.049 1.00 60.69 83 LEU A N 1
ATOM 677 C CA . LEU A 1 83 ? 16.462 2.504 -4.920 1.00 60.69 83 LEU A CA 1
ATOM 678 C C . LEU A 1 83 ? 16.403 3.349 -3.637 1.00 60.69 83 LEU A C 1
ATOM 680 O O . LEU A 1 83 ? 16.581 2.791 -2.550 1.00 60.69 83 LEU A O 1
ATOM 684 N N . PRO A 1 84 ? 16.092 4.660 -3.705 1.00 60.81 84 PRO A N 1
ATOM 685 C CA . PRO A 1 84 ? 16.029 5.529 -2.533 1.00 60.8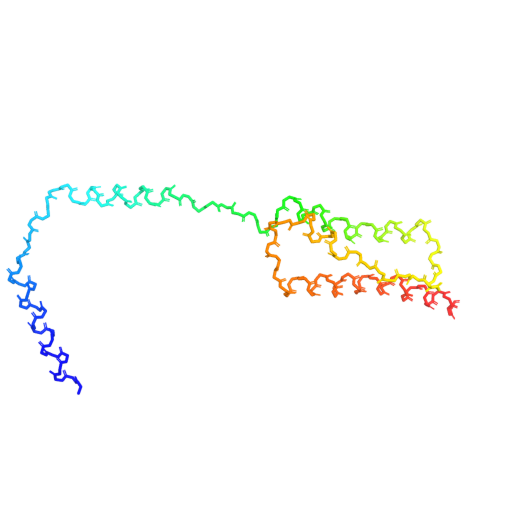1 84 PRO A CA 1
ATOM 686 C C . PRO A 1 84 ? 14.751 5.245 -1.725 1.00 60.81 84 PRO A C 1
ATOM 688 O O . PRO A 1 84 ? 13.797 6.019 -1.683 1.00 60.81 84 PRO A O 1
ATOM 691 N N . TRP A 1 85 ? 14.725 4.101 -1.045 1.00 57.41 85 TRP A N 1
ATOM 692 C CA . TRP A 1 85 ? 13.572 3.598 -0.295 1.00 57.41 85 TRP A CA 1
ATOM 693 C C . TRP A 1 85 ? 13.172 4.532 0.857 1.00 57.41 85 TRP A C 1
ATOM 695 O O . TRP A 1 85 ? 12.004 4.636 1.236 1.00 57.41 85 TRP A O 1
ATOM 705 N N . LYS A 1 86 ? 14.152 5.278 1.382 1.00 58.19 86 LYS A N 1
ATOM 706 C CA . LYS A 1 86 ? 13.980 6.229 2.483 1.00 58.19 86 LYS A CA 1
ATOM 707 C C . LYS A 1 86 ? 13.171 7.469 2.079 1.00 58.19 86 LYS A C 1
ATOM 709 O O . LYS A 1 86 ? 12.410 7.965 2.904 1.00 58.19 86 LYS A O 1
ATOM 714 N N . SER A 1 87 ? 13.287 7.947 0.836 1.00 59.19 87 SER A N 1
ATOM 715 C CA . SER A 1 87 ? 12.495 9.086 0.343 1.00 59.19 87 SER A CA 1
ATOM 716 C C . SER A 1 87 ? 11.082 8.663 -0.064 1.00 59.19 87 SER A C 1
ATOM 718 O O . SER A 1 87 ? 10.131 9.400 0.194 1.00 59.19 87 SER A O 1
ATOM 720 N N . LEU A 1 88 ? 10.914 7.442 -0.587 1.00 57.09 88 LEU A N 1
ATOM 721 C CA . LEU A 1 88 ? 9.596 6.886 -0.909 1.00 57.09 88 LEU A CA 1
ATOM 722 C C . LEU A 1 88 ? 8.711 6.756 0.345 1.00 57.09 88 LEU A C 1
ATOM 724 O O . LEU A 1 88 ? 7.532 7.106 0.317 1.00 57.09 88 LEU A O 1
ATOM 728 N N . GLY A 1 89 ? 9.296 6.323 1.469 1.00 58.41 89 GLY A N 1
ATOM 729 C CA . GLY A 1 89 ? 8.603 6.243 2.760 1.00 58.41 89 GLY A CA 1
ATOM 730 C C . GLY A 1 89 ? 8.213 7.607 3.345 1.00 58.41 89 GLY A C 1
ATOM 731 O O . GLY A 1 89 ? 7.179 7.718 3.998 1.00 58.41 89 GLY A O 1
ATOM 732 N N . GLN A 1 90 ? 8.990 8.661 3.072 1.00 61.94 90 GLN A N 1
ATOM 733 C CA . GLN A 1 90 ? 8.696 10.028 3.530 1.00 61.94 90 GLN A CA 1
ATOM 734 C C . GLN A 1 90 ? 7.581 10.708 2.720 1.00 61.94 90 GLN A C 1
ATOM 736 O O . GLN A 1 90 ? 6.877 11.560 3.258 1.00 61.94 90 GLN A O 1
ATOM 741 N N . MET A 1 91 ? 7.370 10.316 1.457 1.00 58.84 91 MET A N 1
ATOM 742 C CA . MET A 1 91 ? 6.258 10.817 0.632 1.00 58.84 91 MET A CA 1
ATOM 743 C C . MET A 1 91 ? 4.896 10.191 0.997 1.00 58.84 91 MET A C 1
ATOM 745 O O . MET A 1 91 ? 3.853 10.701 0.581 1.00 58.84 91 MET A O 1
ATOM 749 N N . LEU A 1 92 ? 4.882 9.115 1.797 1.00 60.06 92 LEU A N 1
ATOM 750 C CA . LEU A 1 92 ? 3.684 8.358 2.193 1.00 60.06 92 LEU A CA 1
ATOM 751 C C . LEU A 1 92 ? 3.504 8.294 3.729 1.00 60.06 92 LEU A C 1
ATOM 753 O O . LEU A 1 92 ? 3.323 7.204 4.272 1.00 60.06 92 LEU A O 1
ATOM 757 N N . PRO A 1 93 ? 3.516 9.432 4.452 1.00 55.06 93 PRO A N 1
ATOM 758 C CA . PRO A 1 93 ? 3.620 9.457 5.916 1.00 55.06 93 PRO A CA 1
ATOM 759 C C . PRO A 1 93 ? 2.431 8.830 6.670 1.00 55.06 93 PRO A C 1
ATOM 761 O O . PRO A 1 93 ? 2.554 8.527 7.851 1.00 55.06 93 PRO A O 1
ATOM 764 N N . GLU A 1 94 ? 1.294 8.590 6.009 1.00 56.16 94 GLU A N 1
ATOM 765 C CA . GLU A 1 94 ? 0.074 8.058 6.643 1.00 56.16 94 GLU A CA 1
ATOM 766 C C . GLU A 1 94 ? -0.350 6.675 6.127 1.00 56.16 94 GLU A C 1
ATOM 768 O O . GLU A 1 94 ? -1.340 6.110 6.595 1.00 56.16 94 GLU A O 1
ATOM 773 N N . PHE A 1 95 ? 0.376 6.094 5.167 1.00 58.19 95 PHE A N 1
ATOM 774 C CA . PHE A 1 95 ? -0.007 4.802 4.602 1.00 58.19 95 PHE A CA 1
ATOM 775 C C . PHE A 1 95 ? 0.591 3.661 5.430 1.00 58.19 95 PHE A C 1
ATOM 777 O O . PHE A 1 95 ? 1.738 3.260 5.233 1.00 58.19 95 PHE A O 1
ATOM 784 N N . LYS A 1 96 ? -0.202 3.104 6.358 1.00 63.44 96 LYS A N 1
ATOM 785 C CA . LYS A 1 96 ? 0.102 1.825 7.027 1.00 63.44 96 LYS A CA 1
ATOM 786 C C . LYS A 1 96 ? -0.004 0.679 6.018 1.00 63.44 96 LYS A C 1
ATOM 788 O O . LYS A 1 96 ? -0.966 -0.084 6.009 1.00 63.44 96 LYS A O 1
ATOM 793 N N . ILE A 1 97 ? 0.979 0.577 5.133 1.00 64.88 97 ILE A N 1
ATOM 794 C CA . ILE A 1 97 ? 1.080 -0.512 4.168 1.00 64.88 97 ILE A CA 1
ATOM 795 C C . ILE A 1 97 ? 1.465 -1.780 4.927 1.00 64.88 97 ILE A C 1
ATOM 797 O O . ILE A 1 97 ? 2.447 -1.804 5.672 1.00 64.88 97 ILE A O 1
ATOM 801 N N . SER A 1 98 ? 0.685 -2.848 4.752 1.00 72.88 98 SER A N 1
ATOM 802 C CA . SER A 1 98 ? 1.047 -4.139 5.329 1.00 72.88 98 SER A CA 1
ATOM 803 C C . SER A 1 98 ? 2.342 -4.641 4.685 1.00 72.88 98 SER A C 1
ATOM 805 O O . SER A 1 98 ? 2.552 -4.496 3.479 1.00 72.88 98 SER A O 1
ATOM 807 N N . LYS A 1 99 ? 3.219 -5.267 5.481 1.00 72.00 99 LYS A N 1
ATOM 808 C CA . LYS A 1 99 ? 4.473 -5.849 4.970 1.00 72.00 99 LYS A CA 1
ATOM 809 C C . LYS A 1 99 ? 4.208 -6.797 3.793 1.00 72.00 99 LYS A C 1
ATOM 811 O O . LYS A 1 99 ? 4.943 -6.782 2.817 1.00 72.00 99 LYS A O 1
ATOM 816 N N . VAL A 1 100 ? 3.110 -7.552 3.856 1.00 78.94 100 VAL A N 1
ATOM 817 C CA . VAL A 1 100 ? 2.670 -8.466 2.793 1.00 78.94 100 VAL A CA 1
ATOM 818 C C . VAL A 1 100 ? 2.351 -7.719 1.495 1.00 78.94 100 VAL A C 1
ATOM 820 O O . VAL A 1 100 ? 2.826 -8.120 0.438 1.00 78.94 100 VAL A O 1
ATOM 823 N N . PHE A 1 101 ? 1.612 -6.608 1.560 1.00 77.56 101 PHE A N 1
ATOM 824 C CA . PHE A 1 101 ? 1.306 -5.792 0.379 1.00 77.56 101 PHE A CA 1
ATOM 825 C C . PHE A 1 101 ? 2.571 -5.185 -0.241 1.00 77.56 101 PHE A C 1
ATOM 827 O O . PHE A 1 101 ? 2.709 -5.142 -1.463 1.00 77.56 101 PHE A O 1
ATOM 834 N N . MET A 1 102 ? 3.524 -4.770 0.598 1.00 70.75 102 MET A N 1
ATOM 835 C CA . MET A 1 102 ? 4.818 -4.248 0.156 1.00 70.75 102 MET A CA 1
ATOM 836 C C . MET A 1 102 ? 5.629 -5.310 -0.597 1.00 70.75 102 MET A C 1
ATOM 838 O O . MET A 1 102 ? 6.032 -5.075 -1.735 1.00 70.75 102 MET A O 1
ATOM 842 N N . TYR A 1 103 ? 5.826 -6.490 0.002 1.00 76.31 103 TYR A N 1
ATOM 843 C CA . TYR A 1 103 ? 6.551 -7.583 -0.650 1.00 76.31 103 TYR A CA 1
ATOM 844 C C . TYR A 1 103 ? 5.845 -8.052 -1.925 1.00 76.31 103 TYR A C 1
ATOM 846 O O . TYR A 1 103 ? 6.507 -8.259 -2.938 1.00 76.31 103 TYR A O 1
ATOM 854 N N . GLY A 1 104 ? 4.511 -8.144 -1.906 1.00 82.50 104 GLY A N 1
ATOM 855 C CA . GLY A 1 104 ? 3.716 -8.509 -3.076 1.00 82.50 104 GLY A CA 1
ATOM 856 C C . GLY A 1 104 ? 3.873 -7.517 -4.227 1.00 82.50 104 GLY A C 1
ATOM 857 O O . GLY A 1 104 ? 4.084 -7.932 -5.361 1.00 82.50 104 GLY A O 1
ATOM 858 N N . THR A 1 105 ? 3.857 -6.213 -3.942 1.00 79.25 105 THR A N 1
ATOM 859 C CA . THR A 1 105 ? 4.012 -5.170 -4.972 1.00 79.25 105 THR A CA 1
ATOM 860 C C . THR A 1 105 ? 5.412 -5.182 -5.587 1.00 79.25 105 THR A C 1
ATOM 862 O O . THR A 1 105 ? 5.543 -5.078 -6.803 1.00 79.25 105 THR A O 1
ATOM 865 N N . ILE A 1 106 ? 6.460 -5.357 -4.775 1.00 78.50 106 ILE A N 1
ATOM 866 C CA . ILE A 1 106 ? 7.846 -5.449 -5.267 1.00 78.50 106 ILE A CA 1
ATOM 867 C C . ILE A 1 106 ? 8.031 -6.706 -6.124 1.00 78.50 106 ILE A C 1
ATOM 869 O O . ILE A 1 106 ? 8.597 -6.633 -7.213 1.00 78.50 106 ILE A O 1
ATOM 873 N N . PHE A 1 107 ? 7.525 -7.850 -5.657 1.00 83.00 107 PHE A N 1
ATOM 874 C CA . PHE A 1 107 ? 7.597 -9.106 -6.400 1.00 83.00 107 PHE A CA 1
ATOM 875 C C . PHE A 1 107 ? 6.857 -9.010 -7.739 1.00 83.00 107 PHE A C 1
ATOM 877 O O . PHE A 1 107 ? 7.376 -9.429 -8.773 1.00 83.00 107 PHE A O 1
ATOM 884 N N . LEU A 1 108 ? 5.677 -8.389 -7.738 1.00 82.88 108 LEU A N 1
ATOM 885 C CA . LEU A 1 108 ? 4.891 -8.157 -8.942 1.00 82.88 108 LEU A CA 1
ATOM 886 C C . LEU A 1 108 ? 5.618 -7.220 -9.921 1.00 82.88 108 LEU A C 1
ATOM 888 O O . LEU A 1 108 ? 5.681 -7.513 -11.112 1.00 82.88 108 LEU A O 1
ATOM 892 N N . ALA A 1 109 ? 6.215 -6.130 -9.433 1.00 78.50 109 ALA A N 1
ATOM 893 C CA . ALA A 1 109 ? 6.996 -5.211 -10.262 1.00 78.50 109 ALA A CA 1
ATOM 894 C C . ALA A 1 109 ? 8.207 -5.906 -10.912 1.00 78.50 109 ALA A C 1
ATOM 896 O O . ALA A 1 109 ? 8.472 -5.703 -12.097 1.00 78.50 109 ALA A O 1
ATOM 897 N N . LEU A 1 110 ? 8.903 -6.777 -10.172 1.00 79.69 110 LEU A N 1
ATOM 898 C CA . LEU A 1 110 ? 9.989 -7.599 -10.714 1.00 79.69 110 LEU A CA 1
ATOM 899 C C . LEU A 1 110 ? 9.491 -8.573 -11.788 1.00 79.69 110 LEU A C 1
ATOM 901 O O . LEU A 1 110 ? 10.156 -8.732 -12.808 1.00 79.69 110 LEU A O 1
ATOM 905 N N . PHE A 1 111 ? 8.319 -9.183 -11.600 1.00 80.12 111 PHE A N 1
ATOM 906 C CA . PHE A 1 111 ? 7.720 -10.067 -12.601 1.00 80.12 111 PHE A CA 1
ATOM 907 C C . PHE A 1 111 ? 7.423 -9.328 -13.913 1.00 80.12 111 PHE A C 1
ATOM 909 O O . PHE A 1 111 ? 7.757 -9.811 -14.993 1.00 80.12 111 PHE A O 1
ATOM 916 N N . PHE A 1 112 ? 6.881 -8.110 -13.837 1.00 78.25 112 PHE A N 1
ATOM 917 C CA . PHE A 1 112 ? 6.667 -7.285 -15.029 1.00 78.25 112 PHE A CA 1
ATOM 918 C C . PHE A 1 112 ? 7.971 -6.839 -15.690 1.00 78.25 112 PHE A C 1
ATOM 920 O O . PHE A 1 112 ? 8.016 -6.759 -16.914 1.00 78.25 112 PHE A O 1
ATOM 927 N N . LEU A 1 113 ? 9.036 -6.607 -14.919 1.00 79.06 113 LEU A N 1
ATOM 928 C CA . LEU A 1 113 ? 10.368 -6.308 -15.453 1.00 79.06 113 LEU A CA 1
ATOM 929 C C . LEU A 1 113 ? 10.998 -7.514 -16.174 1.00 79.06 113 LEU A C 1
ATOM 931 O O . LEU A 1 113 ? 11.764 -7.332 -17.118 1.00 79.06 113 LEU A O 1
ATOM 935 N N . GLN A 1 114 ? 10.667 -8.748 -15.783 1.00 78.62 114 GLN A N 1
ATOM 936 C CA . GLN A 1 114 ? 11.178 -9.955 -16.445 1.00 78.62 114 GLN A CA 1
ATOM 937 C C . GLN A 1 114 ? 10.661 -10.112 -17.882 1.00 78.62 114 GLN A C 1
ATOM 939 O O . GLN A 1 114 ? 11.393 -10.612 -18.733 1.00 78.62 114 GLN A O 1
ATOM 944 N N . ILE A 1 115 ? 9.445 -9.652 -18.188 1.00 80.62 115 ILE A N 1
ATOM 945 C CA . ILE A 1 115 ? 8.839 -9.759 -19.527 1.00 80.62 115 ILE A CA 1
ATOM 946 C C . ILE A 1 115 ? 9.680 -9.052 -20.617 1.00 80.62 115 ILE A C 1
ATOM 948 O O . ILE A 1 115 ? 10.051 -9.709 -21.594 1.00 80.62 115 ILE A O 1
ATOM 952 N N . PRO A 1 116 ? 10.042 -7.757 -20.491 1.00 76.25 116 PRO A N 1
ATOM 953 C CA . PRO A 1 116 ? 10.878 -7.077 -21.480 1.00 76.25 116 PRO A CA 1
ATOM 954 C C . PRO A 1 116 ? 12.313 -7.620 -21.534 1.00 76.25 116 PRO A C 1
ATOM 956 O O . PRO A 1 116 ? 12.918 -7.618 -22.606 1.00 76.25 116 PRO A O 1
ATOM 959 N N . LEU A 1 117 ? 12.854 -8.104 -20.409 1.00 75.75 117 LEU A N 1
ATOM 960 C CA . LEU A 1 117 ? 14.176 -8.739 -20.354 1.00 75.75 117 LEU A CA 1
ATOM 961 C C . LEU A 1 117 ? 14.216 -10.031 -21.159 1.00 75.75 117 LEU A C 1
ATOM 963 O O . LEU A 1 117 ? 15.118 -10.235 -21.972 1.00 75.75 117 LEU A O 1
ATOM 967 N N . LEU A 1 118 ? 13.215 -10.885 -20.955 1.00 79.81 118 LEU A N 1
ATOM 968 C CA . LEU A 1 118 ? 13.109 -12.153 -21.654 1.00 79.81 118 LEU A CA 1
ATOM 969 C C . LEU A 1 118 ? 12.885 -11.929 -23.150 1.00 79.81 118 LEU A C 1
ATOM 971 O O . LEU A 1 118 ? 13.524 -12.591 -23.964 1.00 79.81 118 LEU A O 1
ATOM 975 N N . LYS A 1 119 ? 12.059 -10.939 -23.513 1.00 77.19 119 LYS A N 1
ATOM 976 C CA . LYS A 1 119 ? 11.870 -10.529 -24.907 1.00 77.19 119 LYS A CA 1
ATOM 977 C C . LYS A 1 119 ? 13.198 -10.136 -25.566 1.00 77.19 119 LYS A C 1
ATOM 979 O O . LYS A 1 119 ? 13.526 -10.680 -26.615 1.00 77.19 119 LYS A O 1
ATOM 984 N N . LYS A 1 120 ? 13.989 -9.269 -24.922 1.00 76.31 120 LYS A N 1
ATOM 985 C CA . LYS A 1 120 ? 15.311 -8.864 -25.433 1.00 76.31 120 LYS A CA 1
ATOM 986 C C . LYS A 1 120 ? 16.289 -10.032 -25.544 1.00 76.31 120 LYS A C 1
ATOM 988 O O . LYS A 1 120 ? 17.051 -10.089 -26.498 1.00 76.31 120 LYS A O 1
ATOM 993 N N . TYR A 1 121 ? 16.278 -10.960 -24.589 1.00 80.50 121 TYR A N 1
ATOM 994 C CA . TYR A 1 121 ? 17.147 -12.137 -24.637 1.00 80.50 121 TYR A CA 1
ATOM 995 C C . TYR A 1 121 ? 16.792 -13.078 -25.798 1.00 80.50 121 TYR A C 1
ATOM 997 O O . TYR A 1 121 ? 17.687 -13.632 -26.432 1.00 80.50 121 TYR A O 1
ATOM 1005 N N . VAL A 1 122 ? 15.500 -13.249 -26.091 1.00 83.12 122 VAL A N 1
ATOM 1006 C CA . VAL A 1 122 ? 15.036 -14.067 -27.221 1.00 83.12 122 VAL A CA 1
ATOM 1007 C C . VAL A 1 122 ? 15.377 -13.403 -28.559 1.00 83.12 122 VAL A C 1
ATOM 1009 O O . VAL A 1 122 ? 15.946 -14.076 -29.410 1.00 83.12 122 VAL A O 1
ATOM 1012 N N . GLU A 1 123 ? 15.126 -12.097 -28.713 1.00 77.88 123 GLU A N 1
ATOM 1013 C CA . GLU A 1 123 ? 15.501 -11.314 -29.911 1.00 77.88 123 GLU A CA 1
ATOM 1014 C C . GLU A 1 123 ? 17.022 -11.201 -30.119 1.00 77.88 123 GLU A C 1
ATOM 1016 O O . GLU A 1 123 ? 17.480 -10.983 -31.229 1.00 77.88 123 GLU A O 1
ATOM 1021 N N . ALA A 1 124 ? 17.832 -11.331 -29.064 1.00 75.25 124 ALA A N 1
ATOM 1022 C CA . ALA A 1 124 ? 19.291 -11.344 -29.192 1.00 75.25 124 ALA A CA 1
ATOM 1023 C C . ALA A 1 124 ? 19.847 -12.711 -29.633 1.00 75.25 124 ALA A C 1
ATOM 1025 O O . ALA A 1 124 ? 21.014 -12.803 -30.015 1.00 75.25 124 ALA A O 1
ATOM 1026 N N . LYS A 1 125 ? 19.052 -13.783 -29.521 1.00 67.06 125 LYS A N 1
ATOM 1027 C CA . LYS A 1 125 ? 19.476 -15.166 -29.787 1.00 67.06 125 LYS A CA 1
ATOM 1028 C C . LYS A 1 125 ? 18.914 -15.735 -31.097 1.00 67.06 125 LYS A C 1
ATOM 1030 O O . LYS A 1 125 ? 19.464 -16.722 -31.584 1.00 67.06 125 LYS A O 1
ATOM 1035 N N . TYR A 1 126 ? 17.850 -15.141 -31.632 1.00 48.53 126 TYR A N 1
ATOM 1036 C CA . TYR A 1 126 ? 17.197 -15.474 -32.904 1.00 48.53 126 TYR A CA 1
ATOM 1037 C C . TYR A 1 126 ? 17.149 -14.243 -33.799 1.00 48.53 126 TYR A C 1
ATOM 1039 O O . TYR A 1 126 ? 17.380 -14.411 -35.016 1.00 48.53 126 TYR A O 1
#

Organism: NCBI:txid2094025

Foldseek 3Di:
DVVVVVVVVVVVVVVDVVVPPPPCPPCNVVVVVVVVVVVPVVPPPDDPPADPVNVVVVCCLPVVVVVCLVPDPDDPPDDPPPDPVVVVCVVCVPDPDDPVNVVVVVVVSVVVVVVVVVVVVVVVVD

Secondary structure (DSSP, 8-state):
-HHHHHHHHHHHHHHHHHH------TTHHHHHHHHHHHHHTS------SS-HHHHHHHHHHHHHHHHHHHHS----TT------HHHHHHT-TT----HHHHHHHHHHHHHHHHHHHHHHHHHTT-

pLDDT: mean 70.49, std 9.77, range [43.66, 83.31]